Protein AF-J2TRX4-F1 (afdb_monomer)

Foldseek 3Di:
DDLLVLQVVCCVVVVAPFFHFLVVQVDPVQWDFDQDPNDTDIWGDGRNDTHDSVCSVLVLQQQEQEPPPRHHHVVVVVPDHRQWYPPDVRIIGGDDPDD

Mean predicted aligned error: 3.19 Å

Sequence (99 aa):
MTLYESILLEVRNGVLSNPFEVQELTSERRQVMCLVNKELVEKYRIGFDFFMKSAIGTTIANKASDGKTGAGGNSVSNGAKAQYLRVAPGVYKVLEPAQ

pLDDT: mean 94.44, std 6.65, range [45.5, 98.25]

Nearest PDB structures (foldseek):
  7r8f-assembly1_A  TM=5.294E-01  e=7.160E+00  Pseudooceanicola lipolyticus
  3hlb-assembly2_B  TM=3.560E-01  e=5.123E+00  Aspergillus terreus
  8e1u-assembly2_H  TM=3.232E-01  e=7.655E+00  Propionibacterium freudenreichii subsp. shermanii

Solvent-accessible surface area (backbone atoms only — not comparable to full-atom values): 5629 Å² total; per-residue (Å²): 125,54,73,65,58,18,50,52,50,27,39,74,70,66,77,36,62,83,61,30,48,56,62,71,58,68,30,76,94,29,54,44,78,42,81,52,98,90,39,81,41,74,27,20,53,44,68,94,41,75,40,44,69,74,51,52,60,52,53,51,49,22,27,12,26,31,68,87,78,64,50,47,18,69,46,23,69,71,71,42,77,59,47,26,33,33,78,49,95,66,26,36,31,78,51,77,76,86,130

Radius of gyration: 13.75 Å; Cα contacts (8 Å, |Δi|>4): 167; chains: 1; bounding box: 35×26×40 Å

Structure (mmCIF, N/CA/C/O backbone):
data_AF-J2TRX4-F1
#
_entry.id   AF-J2TRX4-F1
#
loop_
_atom_site.group_PDB
_atom_site.id
_atom_site.type_symbol
_atom_site.label_atom_id
_atom_site.label_alt_id
_atom_site.label_comp_id
_atom_site.label_asym_id
_atom_site.label_entity_id
_atom_site.label_seq_id
_atom_site.pdbx_PDB_ins_code
_atom_site.Cartn_x
_atom_site.Cartn_y
_atom_site.Cartn_z
_atom_site.occupancy
_atom_site.B_iso_or_equiv
_atom_site.auth_seq_id
_atom_site.auth_comp_id
_atom_site.auth_asym_id
_atom_site.auth_atom_id
_atom_site.pdbx_PDB_model_num
ATOM 1 N N . MET A 1 1 ? 1.067 -6.520 11.728 1.00 83.00 1 MET A N 1
ATOM 2 C CA . MET A 1 1 ? 1.815 -6.588 10.454 1.00 83.00 1 MET A CA 1
ATOM 3 C C . MET A 1 1 ? 2.113 -5.172 9.984 1.00 83.00 1 MET A C 1
ATOM 5 O O . MET A 1 1 ? 1.429 -4.225 10.363 1.00 83.00 1 MET A O 1
ATOM 9 N N . THR A 1 2 ? 3.174 -4.989 9.208 1.00 94.38 2 THR A N 1
ATOM 10 C CA . THR A 1 2 ? 3.440 -3.713 8.535 1.00 94.38 2 THR A CA 1
ATOM 11 C C . THR A 1 2 ? 2.405 -3.473 7.435 1.00 94.38 2 THR A C 1
ATOM 13 O O . THR A 1 2 ? 1.824 -4.417 6.902 1.00 94.38 2 THR A O 1
ATOM 16 N N . LEU A 1 3 ? 2.214 -2.211 7.032 1.00 96.62 3 LEU A N 1
ATOM 17 C CA . LEU A 1 3 ? 1.336 -1.877 5.903 1.00 96.62 3 LEU A CA 1
ATOM 18 C C . LEU A 1 3 ? 1.703 -2.668 4.633 1.00 96.62 3 LEU A C 1
ATOM 20 O O . LEU A 1 3 ? 0.818 -3.122 3.914 1.00 96.62 3 LEU A O 1
ATOM 24 N N . TYR A 1 4 ? 3.002 -2.870 4.391 1.00 96.69 4 TYR A N 1
ATOM 25 C CA . TYR A 1 4 ? 3.505 -3.666 3.271 1.00 96.69 4 TYR A CA 1
ATOM 26 C C . TYR A 1 4 ? 3.047 -5.119 3.326 1.00 96.69 4 TYR A C 1
ATOM 28 O O . TYR A 1 4 ? 2.510 -5.620 2.345 1.00 96.69 4 TYR A O 1
ATOM 36 N N . GLU A 1 5 ? 3.217 -5.782 4.467 1.00 96.31 5 GLU A N 1
ATOM 37 C CA . GLU A 1 5 ? 2.800 -7.176 4.634 1.00 96.31 5 GLU A CA 1
ATOM 38 C C . GLU A 1 5 ? 1.282 -7.328 4.480 1.00 96.31 5 GLU A C 1
ATOM 40 O O . GLU A 1 5 ? 0.824 -8.279 3.851 1.00 96.31 5 GLU A O 1
ATOM 45 N N . SER A 1 6 ? 0.502 -6.372 4.996 1.00 97.06 6 SER A N 1
ATOM 46 C CA . SER A 1 6 ? -0.955 -6.368 4.845 1.00 97.06 6 SER A CA 1
ATOM 47 C C . SER A 1 6 ? -1.399 -6.194 3.390 1.00 97.06 6 SER A C 1
ATOM 49 O O . SER A 1 6 ? -2.277 -6.921 2.931 1.00 97.06 6 SER A O 1
ATOM 51 N N . ILE A 1 7 ? -0.784 -5.270 2.643 1.00 97.00 7 ILE A N 1
ATOM 52 C CA . ILE A 1 7 ? -1.076 -5.066 1.214 1.00 97.00 7 ILE A CA 1
ATOM 53 C C . ILE A 1 7 ? -0.637 -6.283 0.394 1.00 97.00 7 ILE A C 1
ATOM 55 O O . ILE A 1 7 ? -1.392 -6.756 -0.452 1.00 97.00 7 ILE A O 1
ATOM 59 N N . LEU A 1 8 ? 0.558 -6.820 0.656 1.00 96.31 8 LEU A N 1
ATOM 60 C CA . LEU A 1 8 ? 1.071 -8.008 -0.027 1.00 96.31 8 LEU A CA 1
ATOM 61 C C . LEU A 1 8 ? 0.137 -9.208 0.165 1.00 96.31 8 LEU A C 1
ATOM 63 O O . LEU A 1 8 ? -0.148 -9.923 -0.794 1.00 96.31 8 LEU A O 1
ATOM 67 N N . LEU A 1 9 ? -0.369 -9.408 1.385 1.00 95.81 9 LEU A N 1
ATOM 68 C CA . LEU A 1 9 ? -1.343 -10.453 1.687 1.00 95.81 9 LEU A CA 1
ATOM 69 C C . LEU A 1 9 ? -2.639 -10.273 0.883 1.00 95.81 9 LEU A C 1
ATOM 71 O O . LEU A 1 9 ? -3.127 -11.231 0.289 1.00 95.81 9 LEU A O 1
ATOM 75 N N . GLU A 1 10 ? -3.200 -9.064 0.851 1.00 96.50 10 GLU A N 1
ATOM 76 C CA . GLU A 1 10 ? -4.438 -8.806 0.108 1.00 96.50 10 GLU A CA 1
ATOM 77 C C . GLU A 1 10 ? -4.273 -8.987 -1.402 1.00 96.50 10 GLU A C 1
ATOM 79 O O . GLU A 1 10 ? -5.168 -9.542 -2.039 1.00 96.50 10 GLU A O 1
ATOM 84 N N . VAL A 1 11 ? -3.132 -8.573 -1.960 1.00 96.12 11 VAL A N 1
ATOM 85 C CA . VAL A 1 11 ? -2.805 -8.796 -3.374 1.00 96.12 11 VAL A CA 1
ATOM 86 C C . VAL A 1 11 ? -2.718 -10.291 -3.680 1.00 96.12 11 VAL A C 1
ATOM 88 O O . VAL A 1 11 ? -3.321 -10.757 -4.643 1.00 96.12 11 VAL A O 1
ATOM 91 N N . ARG A 1 12 ? -2.021 -11.069 -2.843 1.00 95.00 12 ARG A N 1
ATOM 92 C CA . ARG A 1 12 ? -1.883 -12.527 -3.026 1.00 95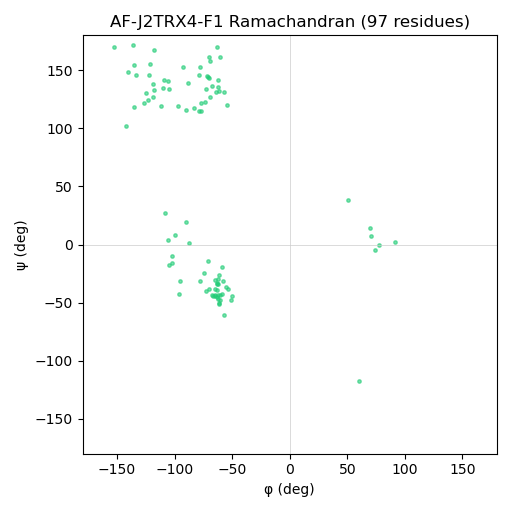.00 12 ARG A CA 1
ATOM 93 C C . ARG A 1 12 ? -3.210 -13.270 -2.937 1.00 95.00 12 ARG A C 1
ATOM 95 O O . ARG A 1 12 ? -3.403 -14.255 -3.640 1.00 95.00 12 ARG A O 1
ATOM 102 N N . ASN A 1 13 ? -4.122 -12.779 -2.106 1.00 95.19 13 ASN A N 1
ATOM 103 C CA . ASN A 1 13 ? -5.449 -13.362 -1.933 1.00 95.19 13 ASN A CA 1
ATOM 104 C C . ASN A 1 13 ? -6.483 -12.828 -2.940 1.00 95.19 13 ASN A C 1
ATOM 106 O O . ASN A 1 13 ? -7.653 -13.190 -2.846 1.00 95.19 13 ASN A O 1
ATOM 110 N N . GLY A 1 14 ? -6.092 -11.944 -3.866 1.00 94.50 14 GLY A N 1
ATOM 111 C CA . GLY A 1 14 ? -6.995 -11.349 -4.857 1.00 94.50 14 GLY A CA 1
ATOM 112 C C . GLY A 1 14 ? -8.021 -10.363 -4.282 1.00 94.50 14 GLY A C 1
ATOM 113 O O . GLY A 1 14 ? -8.976 -10.008 -4.966 1.00 94.50 14 GLY A O 1
ATOM 114 N N . VAL A 1 15 ? -7.843 -9.914 -3.035 1.00 95.38 15 VAL A N 1
ATOM 115 C CA . VAL A 1 15 ? -8.710 -8.918 -2.375 1.00 95.38 15 VAL A CA 1
ATOM 116 C C . VAL A 1 15 ? -8.391 -7.501 -2.858 1.00 95.38 15 VAL A C 1
ATOM 118 O O . VAL A 1 15 ? -9.276 -6.644 -2.910 1.00 95.38 15 VAL A O 1
ATOM 121 N N . LEU A 1 16 ? -7.127 -7.254 -3.203 1.00 96.00 16 LEU A N 1
ATOM 122 C CA . LEU A 1 16 ? -6.646 -5.998 -3.763 1.00 96.00 16 LEU A CA 1
ATOM 123 C C . LEU A 1 16 ? -6.065 -6.245 -5.158 1.00 96.00 16 LEU A C 1
ATOM 125 O O . LEU A 1 16 ? -5.346 -7.222 -5.372 1.00 96.00 16 LEU A O 1
ATOM 129 N N . SER A 1 17 ? -6.359 -5.343 -6.092 1.00 94.44 17 SER A N 1
ATOM 130 C CA . SER A 1 17 ? -5.822 -5.380 -7.454 1.00 94.44 17 SER A CA 1
ATOM 131 C C . SER A 1 17 ? -4.289 -5.279 -7.471 1.00 94.44 17 SER A C 1
ATOM 133 O O . SER A 1 17 ? -3.658 -4.833 -6.512 1.00 94.44 17 SER A O 1
ATOM 135 N N . ASN A 1 18 ? -3.653 -5.677 -8.573 1.00 92.69 18 ASN A N 1
ATOM 136 C CA . ASN A 1 18 ? -2.216 -5.477 -8.761 1.00 92.69 18 ASN A CA 1
ATOM 137 C C . ASN A 1 18 ? -1.909 -5.117 -10.226 1.00 92.69 18 ASN A C 1
ATOM 139 O O . ASN A 1 18 ? -1.888 -6.014 -11.072 1.00 92.69 18 ASN A O 1
ATOM 143 N N . PRO A 1 19 ? -1.655 -3.837 -10.555 1.00 96.81 19 PRO A N 1
ATOM 144 C CA . PRO A 1 19 ? -1.511 -2.699 -9.641 1.00 96.81 19 PRO A CA 1
ATOM 145 C C . PRO A 1 19 ? -2.833 -2.278 -8.969 1.00 96.81 19 PRO A C 1
ATOM 147 O O . PRO A 1 19 ? -3.908 -2.620 -9.454 1.00 96.81 19 PRO A O 1
ATOM 150 N N . PHE A 1 20 ? -2.738 -1.532 -7.867 1.00 97.19 20 PHE A N 1
ATOM 151 C CA . PHE A 1 20 ? -3.872 -0.972 -7.122 1.00 97.19 20 PHE A CA 1
ATOM 152 C C . PHE A 1 20 ? -3.792 0.549 -7.024 1.00 97.19 20 PHE A C 1
ATOM 154 O O . PHE A 1 20 ? -2.702 1.135 -7.039 1.00 97.19 20 PHE A O 1
ATOM 161 N N . GLU A 1 21 ? -4.944 1.188 -6.841 1.00 97.19 21 GLU A N 1
ATOM 162 C CA . GLU A 1 21 ? -5.011 2.602 -6.483 1.00 97.19 21 GLU A CA 1
ATOM 163 C C . GLU A 1 21 ? -4.968 2.789 -4.963 1.00 97.19 21 GLU A C 1
ATOM 165 O O . GLU A 1 21 ? -5.644 2.091 -4.207 1.00 97.19 21 GLU A O 1
ATOM 170 N N . VAL A 1 22 ? -4.225 3.789 -4.476 1.00 96.19 22 VAL A N 1
ATOM 171 C CA . VAL A 1 22 ? -4.194 4.118 -3.034 1.00 96.19 22 VAL A CA 1
ATOM 172 C C . VAL A 1 22 ? -5.595 4.446 -2.508 1.00 96.19 22 VAL A C 1
ATOM 174 O O . VAL A 1 22 ? -5.901 4.144 -1.356 1.00 96.19 22 VAL A O 1
ATOM 177 N N . GLN A 1 23 ? -6.464 5.009 -3.352 1.00 95.81 23 GLN A N 1
ATOM 178 C CA . GLN A 1 23 ? -7.846 5.316 -2.981 1.00 95.81 23 GLN A CA 1
ATOM 179 C C . GLN A 1 23 ? -8.654 4.061 -2.626 1.00 95.81 23 GLN A C 1
ATOM 181 O O . GLN A 1 23 ? -9.512 4.126 -1.747 1.00 95.81 23 GLN A O 1
ATOM 186 N N . GLU A 1 24 ? -8.344 2.900 -3.217 1.00 95.69 24 GLU A N 1
ATOM 187 C CA . GLU A 1 24 ? -9.005 1.639 -2.868 1.00 95.69 24 GLU A CA 1
ATOM 188 C C . GLU A 1 24 ? -8.754 1.248 -1.409 1.00 95.69 24 GLU A C 1
ATOM 190 O O . GLU A 1 24 ? -9.647 0.681 -0.770 1.00 95.69 24 GLU A O 1
ATOM 195 N N . LEU A 1 25 ? -7.566 1.565 -0.878 1.00 97.12 25 LEU A N 1
ATOM 196 C CA . LEU A 1 25 ? -7.161 1.303 0.507 1.00 97.12 25 LEU A CA 1
ATOM 197 C C . LEU A 1 25 ? -7.825 2.262 1.496 1.00 97.12 25 LEU A C 1
ATOM 199 O O . LEU A 1 25 ? -7.996 1.917 2.663 1.00 97.12 25 LEU A O 1
ATOM 203 N N . THR A 1 26 ? -8.228 3.441 1.023 1.00 95.88 26 THR A N 1
ATOM 204 C CA . THR A 1 26 ? -8.920 4.469 1.809 1.00 95.88 26 THR A CA 1
ATOM 205 C C . THR A 1 26 ? -10.394 4.610 1.428 1.00 95.88 26 THR A C 1
ATOM 207 O O . THR A 1 26 ? -10.963 5.695 1.541 1.00 95.88 26 THR A O 1
ATOM 210 N N . SER A 1 27 ? -11.001 3.538 0.919 1.00 95.50 27 SER A N 1
ATOM 211 C CA . SER A 1 27 ? -12.417 3.521 0.552 1.00 95.50 27 SER A CA 1
ATOM 212 C C . SER A 1 27 ? -13.308 3.367 1.785 1.00 95.50 27 SER A C 1
ATOM 214 O O . SER A 1 27 ? -12.905 2.754 2.775 1.00 95.50 27 SER A O 1
ATOM 216 N N . GLU A 1 28 ? -14.542 3.868 1.710 1.00 94.81 28 GLU A N 1
ATOM 217 C CA . GLU A 1 28 ? -15.525 3.799 2.805 1.00 94.81 28 GLU A CA 1
ATOM 218 C C . GLU A 1 28 ? -15.767 2.358 3.280 1.00 94.81 28 GLU A C 1
ATOM 220 O O . GLU A 1 28 ? -15.829 2.093 4.475 1.00 94.81 28 GLU A O 1
ATOM 225 N N . ARG A 1 29 ? -15.763 1.382 2.359 1.00 94.94 29 ARG A N 1
ATOM 226 C CA . ARG A 1 29 ? -15.880 -0.055 2.683 1.00 94.94 29 ARG A CA 1
ATOM 227 C C . ARG A 1 29 ? -14.779 -0.592 3.613 1.00 94.94 29 ARG A C 1
ATOM 229 O O . ARG A 1 29 ? -14.938 -1.668 4.180 1.00 94.94 29 ARG A O 1
ATOM 236 N N . ARG A 1 30 ? -13.641 0.102 3.722 1.00 96.62 30 ARG A N 1
ATOM 237 C CA . ARG A 1 30 ? -12.511 -0.260 4.595 1.00 96.62 30 ARG A CA 1
ATOM 238 C C . ARG A 1 30 ? -12.459 0.588 5.861 1.00 96.62 30 ARG A C 1
ATOM 240 O O . ARG A 1 30 ? -11.654 0.280 6.738 1.00 96.62 30 ARG A O 1
ATOM 247 N N . GLN A 1 31 ? -13.257 1.648 5.948 1.00 97.06 31 GLN A N 1
ATOM 248 C CA . GLN A 1 31 ? -13.254 2.578 7.066 1.00 97.06 31 GLN A CA 1
ATOM 249 C C . GLN A 1 31 ? -13.766 1.887 8.334 1.00 97.06 31 GLN A C 1
ATOM 251 O O . GLN A 1 31 ? -14.750 1.150 8.316 1.00 97.06 31 GLN A O 1
ATOM 256 N N . VAL A 1 32 ? -13.085 2.130 9.448 1.00 96.19 32 VAL A N 1
ATOM 257 C CA . VAL A 1 32 ? -13.458 1.647 10.775 1.00 96.19 32 VAL A CA 1
ATOM 258 C C . VAL A 1 32 ? -13.201 2.734 11.813 1.00 96.19 32 VAL A C 1
ATOM 260 O O . VAL A 1 32 ? -12.253 3.512 11.697 1.00 96.19 32 VAL A O 1
ATOM 263 N N . MET A 1 33 ? -14.016 2.758 12.864 1.00 96.06 33 MET A N 1
ATOM 264 C CA . MET A 1 33 ? -13.772 3.595 14.037 1.00 96.06 33 MET A CA 1
ATOM 265 C C . MET A 1 33 ? -13.082 2.756 15.111 1.00 96.06 33 MET A C 1
ATOM 267 O O . MET A 1 33 ? -13.629 1.756 15.572 1.00 96.06 33 MET A O 1
ATOM 271 N N . CYS A 1 34 ? -11.875 3.147 15.511 1.00 90.38 34 CYS A N 1
ATOM 272 C CA . CYS A 1 34 ? -11.112 2.470 16.555 1.00 90.38 34 CYS A CA 1
ATOM 273 C C . CYS A 1 34 ? -11.043 3.342 17.808 1.00 90.38 34 CYS A C 1
ATOM 275 O O . CYS A 1 34 ? -10.717 4.523 17.713 1.00 90.38 34 CYS A O 1
ATOM 277 N N . LEU A 1 35 ? -11.268 2.756 18.985 1.00 92.56 35 LEU A N 1
ATOM 278 C CA . LEU A 1 35 ? -11.034 3.450 20.248 1.00 92.56 35 LEU A CA 1
ATOM 279 C C . LEU A 1 35 ? -9.529 3.448 20.561 1.00 92.56 35 LEU A C 1
ATOM 281 O O . LEU A 1 35 ? -8.935 2.393 20.778 1.00 92.56 35 LEU A O 1
ATOM 285 N N . VAL A 1 36 ? -8.909 4.625 20.583 1.00 89.19 36 VAL A N 1
ATOM 286 C CA . VAL A 1 36 ? -7.492 4.832 20.905 1.00 89.19 36 VAL A CA 1
ATOM 287 C C . VAL A 1 36 ? -7.420 5.877 22.008 1.00 89.19 36 VAL A C 1
ATOM 289 O O . VAL A 1 36 ? -7.916 6.981 21.837 1.00 89.19 36 VAL A O 1
ATOM 292 N N . ASN A 1 37 ? -6.827 5.540 23.156 1.00 89.75 37 ASN A N 1
ATOM 293 C CA . ASN A 1 37 ? -6.690 6.464 24.292 1.00 89.75 37 ASN A CA 1
ATOM 294 C C . ASN A 1 37 ? -8.006 7.152 24.712 1.00 89.75 37 ASN A C 1
ATOM 296 O O . ASN A 1 37 ? -7.998 8.312 25.106 1.00 89.75 37 ASN A O 1
ATOM 300 N N . LYS A 1 38 ? -9.127 6.413 24.670 1.00 92.19 38 LYS A N 1
ATOM 301 C CA . LYS A 1 38 ? -10.498 6.890 24.956 1.00 92.19 38 LYS A CA 1
ATOM 302 C C . LYS A 1 38 ? -11.104 7.830 23.902 1.00 92.19 38 LYS A C 1
ATOM 304 O O . LYS A 1 38 ? -12.213 8.308 24.107 1.00 92.19 38 LYS A O 1
ATOM 309 N N . GLU A 1 39 ? -10.444 8.023 22.766 1.00 93.44 39 GLU A N 1
ATOM 310 C CA . GLU A 1 39 ? -10.968 8.771 21.622 1.00 93.44 39 GLU A CA 1
ATOM 311 C C . GLU A 1 39 ? -11.300 7.828 20.462 1.00 93.44 39 GLU A C 1
ATOM 313 O O . GLU A 1 39 ? -10.594 6.849 20.210 1.00 93.44 39 GLU A O 1
ATOM 318 N N . LEU A 1 40 ? -12.394 8.104 19.752 1.00 94.25 40 LEU A N 1
ATOM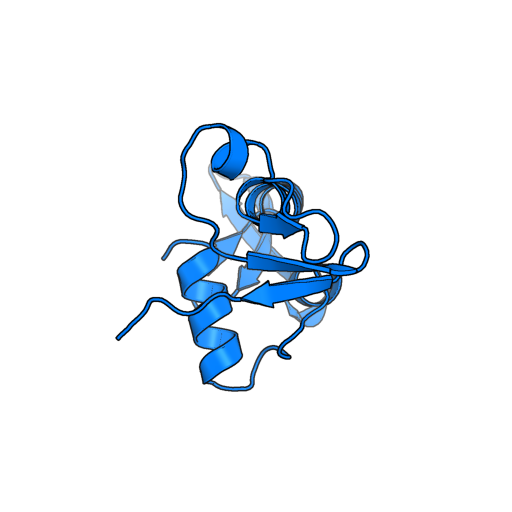 319 C CA . LEU A 1 40 ? -12.743 7.382 18.532 1.00 94.25 40 LEU A CA 1
ATOM 320 C C . LEU A 1 40 ? -11.980 7.985 17.354 1.00 94.25 40 LEU A C 1
ATOM 322 O O . LEU A 1 40 ? -12.180 9.145 17.004 1.00 94.25 40 LEU A O 1
ATOM 326 N N . VAL A 1 41 ? -11.129 7.177 16.729 1.00 94.38 41 VAL A N 1
ATOM 327 C CA . VAL A 1 41 ? -10.273 7.589 15.614 1.00 94.38 41 VAL A CA 1
ATOM 328 C C . VAL A 1 41 ? -10.633 6.794 14.366 1.00 94.38 41 VAL A C 1
ATOM 330 O O . VAL A 1 41 ? -10.727 5.566 14.407 1.00 94.38 41 VAL A O 1
ATOM 333 N N . GLU A 1 42 ? -10.783 7.496 13.244 1.00 96.19 42 GLU A N 1
ATOM 334 C CA . GLU A 1 42 ? -10.967 6.879 11.932 1.00 96.19 42 GLU A CA 1
ATOM 335 C C . GLU A 1 42 ? -9.682 6.175 11.472 1.00 96.19 42 GLU A C 1
ATOM 337 O O . GLU A 1 42 ? -8.597 6.765 11.408 1.00 96.19 42 GLU A O 1
ATOM 342 N N . LYS A 1 43 ? -9.815 4.902 11.108 1.00 97.19 43 LYS A N 1
ATOM 343 C CA . LYS A 1 43 ? -8.765 4.095 10.485 1.00 97.19 43 LYS A CA 1
ATOM 344 C C . LYS A 1 43 ? -9.335 3.292 9.321 1.00 97.19 43 LYS A C 1
ATOM 346 O O . LYS A 1 43 ? -10.541 3.238 9.117 1.00 97.19 43 LYS A O 1
ATOM 351 N N . TYR A 1 44 ? -8.454 2.651 8.567 1.00 97.62 44 TYR A N 1
ATOM 352 C CA . TYR A 1 44 ? -8.807 1.826 7.422 1.00 97.62 44 TYR A CA 1
ATOM 353 C C . TYR A 1 44 ? -8.218 0.434 7.591 1.00 97.62 44 TYR A C 1
ATOM 355 O O . TYR A 1 44 ? -7.034 0.282 7.909 1.00 97.62 44 TYR A O 1
ATOM 363 N N . ARG A 1 45 ? -9.060 -0.580 7.396 1.00 96.81 45 ARG A N 1
ATOM 364 C CA . ARG A 1 45 ? -8.680 -1.985 7.477 1.00 96.81 45 ARG A CA 1
ATOM 365 C C . ARG A 1 45 ? -7.933 -2.409 6.216 1.00 96.81 45 ARG A C 1
ATOM 367 O O . ARG A 1 45 ? -8.469 -2.342 5.105 1.00 96.81 45 ARG A O 1
ATOM 374 N N . ILE A 1 46 ? -6.712 -2.893 6.415 1.00 97.12 46 ILE A N 1
ATOM 375 C CA . ILE A 1 46 ? -5.870 -3.469 5.367 1.00 97.12 46 ILE A CA 1
ATOM 376 C C . ILE A 1 46 ? -5.253 -4.754 5.926 1.00 97.12 46 ILE A C 1
ATOM 378 O O . ILE A 1 46 ? -4.544 -4.739 6.935 1.00 97.12 46 ILE A O 1
ATOM 382 N N . GLY A 1 47 ? -5.563 -5.882 5.296 1.00 94.56 47 GLY A N 1
ATOM 383 C CA . GLY A 1 47 ? -5.298 -7.219 5.805 1.00 94.56 47 GLY A CA 1
ATOM 384 C C . GLY A 1 47 ? -6.016 -7.449 7.137 1.00 94.56 47 GLY A C 1
ATOM 385 O O . GLY A 1 47 ? -7.250 -7.411 7.231 1.00 94.56 47 GLY A O 1
ATOM 386 N N . PHE A 1 48 ? -5.226 -7.683 8.180 1.00 92.38 48 PHE A N 1
ATOM 387 C CA . PHE A 1 48 ? -5.707 -7.872 9.551 1.00 92.38 48 PHE A CA 1
ATOM 388 C C . PHE A 1 48 ? -5.445 -6.661 10.462 1.00 92.38 48 PHE A C 1
ATOM 390 O O . PHE A 1 48 ? -5.776 -6.720 11.641 1.00 92.38 48 PHE A O 1
ATOM 397 N N . ASP A 1 49 ? -4.897 -5.565 9.925 1.00 95.50 49 ASP A N 1
ATOM 398 C CA . ASP A 1 49 ? -4.498 -4.376 10.686 1.00 95.50 49 ASP A CA 1
ATOM 399 C C . ASP A 1 49 ? -5.275 -3.114 10.274 1.00 95.50 49 ASP A C 1
ATOM 401 O O . ASP A 1 49 ? -5.955 -3.071 9.244 1.00 95.50 49 ASP A O 1
ATOM 405 N N . PHE A 1 50 ? -5.151 -2.065 11.095 1.00 95.69 50 PHE A N 1
ATOM 406 C CA . PHE A 1 50 ? -5.849 -0.788 10.932 1.00 95.69 50 PHE A CA 1
ATOM 407 C C . PHE A 1 50 ? -4.870 0.380 10.850 1.00 95.69 50 PHE A C 1
ATOM 409 O O . PHE A 1 50 ? -4.090 0.625 11.776 1.00 95.69 50 PHE A O 1
ATOM 416 N N . PHE A 1 51 ? -4.965 1.161 9.778 1.00 96.44 51 PHE A N 1
ATOM 417 C CA . PHE A 1 51 ? -4.021 2.235 9.478 1.00 96.44 51 PHE A CA 1
ATOM 418 C C . PHE A 1 51 ? -4.728 3.585 9.358 1.00 96.44 51 PHE A C 1
ATOM 420 O O . PHE A 1 51 ? -5.858 3.670 8.884 1.00 96.44 51 PHE A O 1
ATOM 427 N N . MET A 1 52 ? -4.063 4.661 9.781 1.00 95.94 52 MET A N 1
ATOM 428 C CA . MET A 1 52 ? -4.572 6.019 9.566 1.00 95.94 52 MET A CA 1
ATOM 429 C C . MET A 1 52 ? -4.493 6.385 8.081 1.00 95.94 52 MET A C 1
ATOM 431 O O . MET A 1 52 ? -3.500 6.067 7.422 1.00 95.94 52 MET A O 1
ATOM 435 N N . LYS A 1 53 ? -5.484 7.130 7.576 1.00 94.38 53 LYS A N 1
ATOM 436 C CA . LYS A 1 53 ? -5.527 7.596 6.177 1.00 94.38 53 LYS A CA 1
ATOM 437 C C . LYS A 1 53 ? -4.231 8.280 5.739 1.00 94.38 53 LYS A C 1
ATOM 439 O O . LYS A 1 53 ? -3.670 7.955 4.696 1.00 94.38 53 LYS A O 1
ATOM 444 N N . SER A 1 54 ? -3.744 9.202 6.571 1.00 90.06 54 SER A N 1
ATOM 445 C CA . SER A 1 54 ? -2.525 9.983 6.332 1.00 90.06 54 SER A CA 1
ATOM 446 C C . SER A 1 54 ? -1.267 9.114 6.270 1.00 90.06 54 SER A C 1
ATOM 448 O O . SER A 1 54 ? -0.359 9.392 5.483 1.00 90.06 54 SER A O 1
ATOM 450 N N . ALA A 1 55 ? -1.223 8.039 7.062 1.00 93.94 55 ALA A N 1
ATOM 451 C CA . ALA A 1 55 ? -0.102 7.113 7.091 1.00 93.94 55 ALA A CA 1
ATOM 452 C C . ALA A 1 55 ? -0.053 6.242 5.829 1.00 93.94 55 ALA A C 1
ATOM 454 O O . ALA A 1 55 ? 1.027 6.045 5.287 1.00 93.94 55 ALA A O 1
ATOM 455 N N . ILE A 1 56 ? -1.199 5.775 5.317 1.00 96.75 56 ILE A N 1
ATOM 456 C CA . ILE A 1 56 ? -1.252 4.842 4.177 1.00 96.75 56 ILE A CA 1
ATOM 457 C C . ILE A 1 56 ? -0.538 5.416 2.949 1.00 96.75 56 ILE A C 1
ATOM 459 O O . ILE A 1 56 ? 0.454 4.851 2.486 1.00 96.75 56 ILE A O 1
ATOM 463 N N . GLY A 1 57 ? -1.003 6.564 2.445 1.00 95.12 57 GLY A N 1
ATOM 464 C CA . GLY A 1 57 ? -0.434 7.171 1.239 1.00 95.12 57 GLY A CA 1
ATOM 465 C C . GLY A 1 57 ? 1.035 7.558 1.418 1.00 95.12 57 GLY A C 1
ATOM 466 O O . GLY A 1 57 ? 1.868 7.256 0.563 1.00 95.12 57 GLY A O 1
ATOM 467 N N . THR A 1 58 ? 1.369 8.157 2.564 1.00 96.00 58 THR A N 1
ATOM 468 C CA . THR A 1 58 ? 2.734 8.598 2.883 1.00 96.00 58 THR A CA 1
ATOM 469 C C . THR A 1 58 ? 3.705 7.422 2.969 1.00 96.00 58 THR A C 1
ATOM 471 O O . THR A 1 58 ? 4.793 7.474 2.397 1.00 96.00 58 THR A O 1
ATOM 474 N N . THR A 1 59 ? 3.329 6.336 3.649 1.00 97.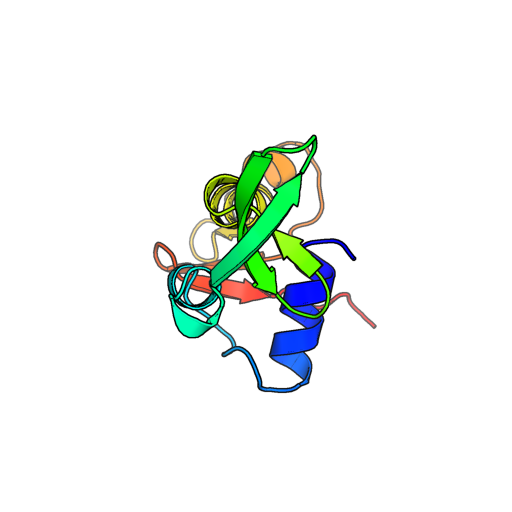06 59 THR A N 1
ATOM 475 C CA . THR A 1 59 ? 4.174 5.144 3.785 1.00 97.06 59 THR A CA 1
ATOM 476 C C . THR A 1 59 ? 4.396 4.461 2.439 1.00 97.06 59 THR A C 1
ATOM 478 O O . THR A 1 59 ? 5.538 4.113 2.135 1.00 97.06 59 THR A O 1
ATOM 481 N N . ILE A 1 60 ? 3.351 4.313 1.615 1.00 97.62 60 ILE A N 1
ATOM 482 C CA . ILE A 1 60 ? 3.474 3.727 0.271 1.00 97.62 60 ILE A CA 1
ATOM 483 C C . ILE A 1 60 ? 4.406 4.580 -0.592 1.00 97.62 60 ILE A C 1
ATOM 485 O O . ILE A 1 60 ? 5.373 4.059 -1.143 1.00 97.62 60 ILE A O 1
ATOM 489 N N . ALA A 1 61 ? 4.175 5.895 -0.656 1.00 96.94 61 ALA A N 1
ATOM 490 C CA . ALA A 1 61 ? 4.991 6.803 -1.456 1.00 96.94 61 ALA A CA 1
ATOM 491 C C . ALA A 1 61 ? 6.461 6.814 -1.007 1.00 96.94 61 ALA A C 1
ATOM 493 O O . ALA A 1 61 ? 7.354 6.725 -1.844 1.00 96.94 61 ALA A O 1
ATOM 494 N N . ASN A 1 62 ? 6.725 6.849 0.302 1.00 97.50 62 ASN A N 1
ATOM 495 C CA . ASN A 1 62 ? 8.087 6.858 0.841 1.00 97.50 62 ASN A CA 1
ATOM 496 C C . ASN A 1 62 ? 8.867 5.574 0.541 1.00 97.50 62 ASN A C 1
ATOM 498 O O . ASN A 1 62 ? 10.092 5.625 0.429 1.00 97.50 62 ASN A O 1
ATOM 502 N N . LYS A 1 63 ? 8.174 4.436 0.432 1.00 97.62 63 LYS A N 1
ATOM 503 C CA . LYS A 1 63 ? 8.754 3.109 0.182 1.00 97.62 63 LYS A CA 1
ATOM 504 C C . LYS A 1 63 ? 8.653 2.674 -1.286 1.00 97.62 63 LYS A C 1
ATOM 506 O O . LYS A 1 63 ? 8.959 1.520 -1.59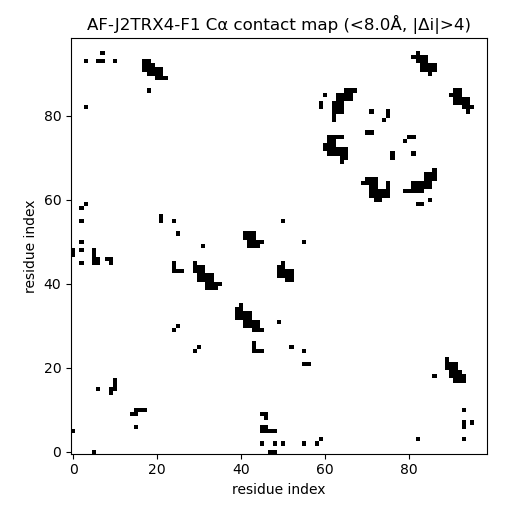3 1.00 97.62 63 LYS A O 1
ATOM 511 N N . ALA A 1 64 ? 8.225 3.559 -2.183 1.00 97.62 64 ALA A N 1
ATOM 512 C CA . ALA A 1 64 ? 8.112 3.274 -3.606 1.00 97.62 64 ALA A CA 1
ATOM 513 C C . ALA A 1 64 ? 9.370 3.676 -4.387 1.00 97.62 64 ALA A C 1
ATOM 515 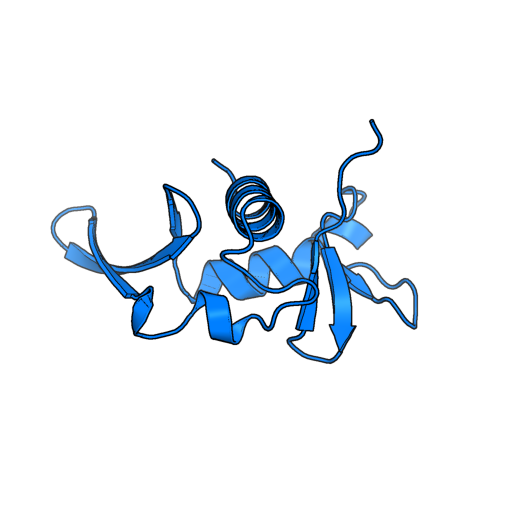O O . ALA A 1 64 ? 10.070 4.613 -4.013 1.00 97.62 64 ALA A O 1
ATOM 516 N N . SER A 1 65 ? 9.613 3.000 -5.507 1.00 97.69 65 SER A N 1
ATOM 517 C CA . SER A 1 65 ? 10.426 3.518 -6.612 1.00 97.69 65 SER A CA 1
ATOM 518 C C . SER A 1 65 ? 9.499 3.908 -7.764 1.00 97.69 65 SER A C 1
ATOM 520 O O . SER A 1 65 ? 8.491 3.242 -8.011 1.00 97.69 65 SER A O 1
ATOM 522 N N . ASP A 1 66 ? 9.792 5.013 -8.438 1.00 97.38 66 ASP A N 1
ATOM 523 C CA . ASP A 1 66 ? 9.059 5.459 -9.614 1.00 97.38 66 ASP A CA 1
ATOM 524 C C . ASP A 1 66 ? 9.402 4.592 -10.828 1.00 97.38 66 ASP A C 1
ATOM 526 O O . ASP A 1 66 ? 10.560 4.490 -11.223 1.00 97.38 66 ASP A O 1
ATOM 530 N N . GLY A 1 67 ? 8.395 3.967 -11.439 1.00 94.31 67 GLY A N 1
ATOM 531 C CA . GLY A 1 67 ? 8.618 2.996 -12.508 1.00 94.31 67 GLY A CA 1
ATOM 532 C C . GLY A 1 67 ? 9.110 3.588 -13.827 1.00 94.31 67 GLY A C 1
ATOM 533 O O . GLY A 1 67 ? 9.567 2.830 -14.676 1.00 94.31 67 GLY A O 1
ATOM 534 N N . LYS A 1 68 ? 9.032 4.913 -14.019 1.00 93.94 68 LYS A N 1
ATOM 535 C CA . LYS A 1 68 ? 9.532 5.578 -15.233 1.00 93.94 68 LYS A CA 1
ATOM 536 C C . LYS A 1 68 ? 10.937 6.134 -15.049 1.00 93.94 68 LYS A C 1
ATOM 538 O O . LYS A 1 68 ? 11.758 6.036 -15.951 1.00 93.94 68 LYS A O 1
ATOM 543 N N . THR A 1 69 ? 11.190 6.752 -13.903 1.00 94.69 69 THR A N 1
ATOM 544 C CA . THR A 1 69 ? 12.432 7.493 -13.633 1.00 94.69 69 THR A CA 1
ATOM 545 C C . THR A 1 69 ? 13.415 6.723 -12.757 1.00 94.69 69 THR A C 1
ATOM 547 O O . THR A 1 69 ? 14.576 7.104 -12.665 1.00 94.69 69 THR A O 1
ATOM 550 N N . GLY A 1 70 ? 12.961 5.666 -12.078 1.00 92.25 70 GLY A N 1
ATOM 551 C CA . GLY A 1 70 ? 13.723 4.948 -11.056 1.00 92.25 70 GLY A CA 1
ATOM 552 C C . GLY A 1 70 ? 13.849 5.703 -9.729 1.00 92.25 70 GLY A C 1
ATOM 553 O O . GLY A 1 70 ? 14.365 5.143 -8.761 1.00 92.25 70 GLY A O 1
ATOM 554 N N . ALA A 1 71 ? 13.365 6.950 -9.646 1.00 94.75 71 ALA A N 1
ATOM 555 C CA . ALA A 1 71 ? 13.510 7.789 -8.463 1.00 94.75 71 ALA A CA 1
ATOM 556 C C . ALA A 1 71 ? 12.834 7.158 -7.237 1.00 94.75 71 ALA A C 1
ATOM 558 O O . ALA A 1 71 ? 11.685 6.719 -7.290 1.00 94.75 71 ALA A O 1
ATOM 559 N N . GLY A 1 72 ? 13.554 7.115 -6.118 1.00 95.25 72 GLY A N 1
ATOM 560 C CA . GLY A 1 72 ? 13.032 6.614 -4.855 1.00 95.25 72 GLY A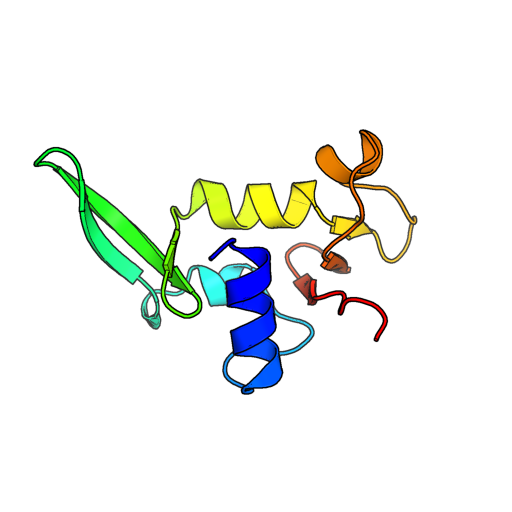 CA 1
ATOM 561 C C . GLY A 1 72 ? 12.149 7.637 -4.142 1.00 95.25 72 GLY A C 1
ATOM 562 O O . GLY A 1 72 ? 12.411 8.840 -4.158 1.00 95.25 72 GLY A O 1
ATOM 563 N N . GLY A 1 73 ? 11.126 7.151 -3.443 1.00 96.31 73 GLY A N 1
ATOM 564 C CA . GLY A 1 73 ? 10.506 7.897 -2.354 1.00 96.31 73 GLY A CA 1
ATOM 565 C C . GLY A 1 73 ? 11.496 8.138 -1.213 1.00 96.31 73 GLY A C 1
ATOM 566 O O . GLY A 1 73 ? 12.568 7.537 -1.174 1.00 96.31 73 GLY A O 1
ATOM 567 N N . ASN A 1 74 ? 11.134 8.987 -0.247 1.00 97.25 74 ASN A N 1
ATOM 568 C CA . ASN A 1 74 ? 12.057 9.441 0.800 1.00 97.25 74 ASN A CA 1
ATOM 569 C C . ASN A 1 74 ? 12.814 8.298 1.508 1.00 97.25 74 ASN A C 1
ATOM 571 O O . ASN A 1 74 ? 14.020 8.382 1.704 1.00 97.25 74 ASN A O 1
ATOM 575 N N . SER A 1 75 ? 12.146 7.197 1.872 1.00 96.06 75 SER A N 1
ATOM 576 C CA . SER A 1 75 ? 12.843 6.072 2.511 1.00 96.06 75 SER A CA 1
ATOM 577 C C . SER A 1 75 ? 13.766 5.329 1.548 1.00 96.06 75 SER A C 1
ATOM 579 O O . SER A 1 75 ? 14.836 4.901 1.967 1.00 96.06 75 SER A O 1
ATOM 581 N N . VAL A 1 76 ? 13.361 5.161 0.288 1.00 96.81 76 VAL A N 1
ATOM 582 C CA . VAL A 1 76 ? 14.168 4.473 -0.733 1.00 96.81 76 VAL A CA 1
AT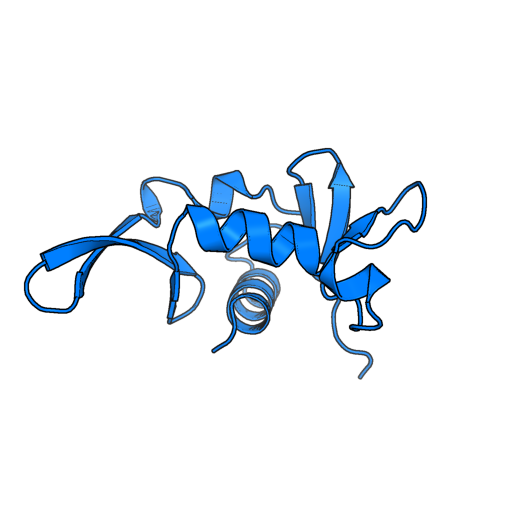OM 583 C C . VAL A 1 76 ? 15.412 5.284 -1.082 1.00 96.81 76 VAL A C 1
ATOM 585 O O . VAL A 1 76 ? 16.510 4.738 -1.102 1.00 96.81 76 VAL A O 1
ATOM 588 N N . SER A 1 77 ? 15.265 6.597 -1.250 1.00 96.38 77 SER A N 1
ATOM 589 C CA . SER A 1 77 ? 16.385 7.521 -1.466 1.00 96.38 77 SER A CA 1
ATOM 590 C C . SER A 1 77 ? 17.362 7.552 -0.286 1.00 96.38 77 SER A C 1
ATOM 592 O O . SER A 1 77 ? 18.548 7.787 -0.485 1.00 96.38 77 SER A O 1
ATOM 594 N N . ASN A 1 78 ? 16.892 7.228 0.923 1.00 96.88 78 ASN A N 1
ATOM 595 C CA . ASN A 1 78 ? 17.718 7.057 2.122 1.00 96.88 78 ASN A CA 1
ATOM 596 C C . ASN A 1 78 ? 18.220 5.609 2.327 1.00 96.88 78 ASN A C 1
ATOM 598 O O . ASN A 1 78 ? 18.584 5.230 3.438 1.00 96.88 78 ASN A O 1
ATOM 602 N N . GLY A 1 79 ? 18.221 4.776 1.281 1.00 94.94 79 GLY A N 1
ATOM 603 C CA . GLY A 1 79 ? 18.830 3.442 1.293 1.00 94.94 79 GLY A CA 1
ATOM 604 C C . GLY A 1 79 ? 17.906 2.289 1.697 1.00 94.94 79 GLY A C 1
ATOM 605 O O . GLY A 1 79 ? 18.353 1.143 1.751 1.00 94.94 79 GLY A O 1
ATOM 606 N N . ALA A 1 80 ? 16.617 2.530 1.962 1.00 95.69 80 ALA A N 1
ATOM 607 C CA . ALA A 1 80 ? 15.679 1.429 2.175 1.00 95.69 80 ALA A CA 1
ATOM 608 C C . ALA A 1 80 ? 15.375 0.698 0.857 1.00 95.69 80 ALA A C 1
ATOM 610 O O . ALA A 1 80 ? 15.223 1.311 -0.198 1.00 95.69 80 ALA A O 1
ATOM 611 N N . LYS A 1 81 ? 15.173 -0.621 0.921 1.00 94.88 81 LYS A N 1
ATOM 612 C CA . LYS A 1 81 ? 14.676 -1.382 -0.231 1.00 94.88 81 LYS A CA 1
ATOM 613 C C . LYS A 1 81 ? 13.272 -0.903 -0.622 1.00 94.88 81 LYS A C 1
ATOM 615 O O . LYS A 1 81 ? 12.407 -0.740 0.244 1.00 94.88 81 LYS A O 1
ATOM 620 N N . ALA A 1 82 ? 13.043 -0.716 -1.921 1.00 96.62 82 ALA A N 1
ATOM 621 C CA . ALA A 1 82 ? 11.718 -0.412 -2.448 1.00 96.62 82 ALA A CA 1
ATOM 622 C C . ALA A 1 82 ? 10.756 -1.585 -2.203 1.00 96.62 82 ALA A C 1
ATOM 624 O O . ALA A 1 82 ? 11.072 -2.741 -2.483 1.00 96.62 82 ALA A O 1
ATOM 625 N N . GLN A 1 83 ? 9.578 -1.265 -1.677 1.00 97.50 83 GLN A N 1
ATOM 626 C CA . G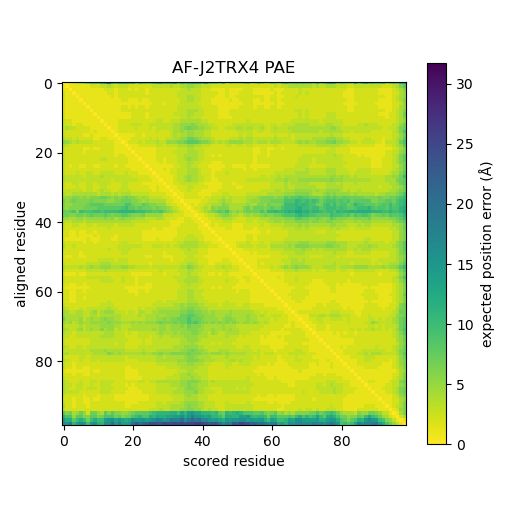LN A 1 83 ? 8.484 -2.205 -1.417 1.00 97.50 83 GLN A CA 1
ATOM 627 C C . GLN A 1 83 ? 7.355 -2.073 -2.444 1.00 97.50 83 GLN A C 1
ATOM 629 O O . GLN A 1 83 ? 6.538 -2.979 -2.594 1.00 97.50 83 GLN A O 1
ATOM 634 N N . TYR A 1 84 ? 7.318 -0.951 -3.162 1.00 97.94 84 TYR A N 1
ATOM 635 C CA . TYR A 1 84 ? 6.309 -0.656 -4.170 1.00 97.94 84 TYR A CA 1
ATOM 636 C C . TYR A 1 84 ? 6.959 -0.079 -5.424 1.00 97.94 84 TYR A C 1
ATOM 638 O O . TYR A 1 84 ? 8.009 0.562 -5.365 1.00 97.94 84 TYR A O 1
ATOM 646 N N . LEU A 1 85 ? 6.292 -0.260 -6.555 1.00 98.00 85 LEU A N 1
ATOM 647 C CA . LEU A 1 85 ? 6.595 0.408 -7.812 1.00 98.00 85 LEU A CA 1
ATOM 648 C C . LEU A 1 85 ? 5.450 1.367 -8.129 1.00 98.00 85 LEU A C 1
ATOM 650 O O . LEU A 1 85 ? 4.309 0.932 -8.280 1.00 98.00 85 LEU A O 1
ATOM 654 N N . ARG A 1 86 ? 5.732 2.665 -8.235 1.00 98.06 86 ARG A N 1
ATOM 655 C CA . ARG A 1 86 ? 4.745 3.648 -8.691 1.00 98.06 86 ARG A CA 1
ATOM 656 C C . ARG A 1 86 ? 4.614 3.536 -10.206 1.00 98.06 86 ARG A C 1
ATOM 658 O O . ARG A 1 86 ? 5.568 3.815 -10.926 1.00 98.06 86 ARG A O 1
ATOM 665 N N . VAL A 1 87 ? 3.439 3.135 -10.681 1.00 97.56 87 VAL A N 1
ATOM 666 C CA . VAL A 1 87 ? 3.168 2.967 -12.123 1.00 97.56 87 VAL A CA 1
ATOM 667 C C . VAL A 1 87 ? 2.513 4.210 -12.728 1.00 97.56 87 VAL A C 1
ATOM 669 O O . VAL A 1 87 ? 2.757 4.549 -13.884 1.00 97.56 87 VAL A O 1
ATOM 672 N N . ALA A 1 88 ? 1.728 4.925 -11.921 1.00 96.69 88 ALA A N 1
ATOM 673 C CA . ALA A 1 88 ? 1.104 6.200 -12.251 1.00 96.69 88 ALA A CA 1
ATOM 674 C C . ALA A 1 88 ? 0.871 7.010 -10.957 1.00 96.69 88 ALA A C 1
ATOM 676 O O . ALA A 1 88 ? 1.062 6.489 -9.852 1.00 96.69 88 ALA A O 1
ATOM 677 N N . PRO A 1 89 ? 0.494 8.299 -11.026 1.00 94.94 89 PRO A N 1
ATOM 678 C CA . PRO A 1 89 ? 0.105 9.049 -9.835 1.00 94.94 89 PRO A CA 1
ATOM 679 C C . PRO A 1 89 ? -1.011 8.343 -9.052 1.00 94.94 89 PRO A C 1
ATOM 681 O O . PRO A 1 89 ? -2.078 8.097 -9.592 1.00 94.94 89 PRO A O 1
ATOM 684 N N . GLY A 1 90 ? -0.748 8.000 -7.785 1.00 95.38 90 GLY A N 1
ATOM 685 C CA . GLY A 1 90 ? -1.716 7.307 -6.927 1.00 95.38 90 GLY A CA 1
ATOM 686 C C . GLY A 1 90 ? -1.874 5.804 -7.188 1.00 95.38 90 GLY A C 1
ATOM 687 O O . GLY A 1 90 ? -2.626 5.163 -6.459 1.00 95.38 90 GLY A O 1
ATOM 688 N N . VAL A 1 91 ? -1.151 5.235 -8.159 1.00 97.94 91 VAL A N 1
ATOM 689 C CA . VAL A 1 91 ? -1.267 3.825 -8.557 1.00 97.94 91 VAL A CA 1
ATOM 690 C C . VAL A 1 91 ? 0.059 3.105 -8.334 1.00 97.94 91 VAL A C 1
ATOM 692 O O . VAL A 1 91 ? 1.110 3.541 -8.822 1.00 97.94 91 VAL A O 1
ATOM 695 N N . TYR A 1 92 ? 0.011 1.990 -7.609 1.00 98.25 92 TYR A N 1
ATOM 696 C CA . TYR A 1 92 ? 1.196 1.261 -7.171 1.00 98.25 92 TYR A CA 1
ATOM 697 C C . TYR A 1 92 ? 1.061 -0.239 -7.419 1.00 98.25 92 TYR A C 1
ATOM 699 O O . TYR A 1 92 ? -0.010 -0.825 -7.308 1.00 98.25 92 TYR A O 1
ATOM 707 N N . LYS A 1 93 ? 2.188 -0.872 -7.731 1.00 97.50 93 LYS A N 1
ATOM 708 C CA . LYS A 1 93 ? 2.354 -2.324 -7.749 1.00 97.50 93 LYS A CA 1
ATOM 709 C C . LYS A 1 93 ? 3.151 -2.727 -6.512 1.00 97.50 93 LYS A C 1
ATOM 711 O O . LYS A 1 93 ? 4.169 -2.096 -6.221 1.00 97.50 93 LYS A O 1
ATOM 716 N N . VAL A 1 94 ? 2.727 -3.762 -5.790 1.00 96.44 94 VAL A N 1
ATOM 717 C CA . VAL A 1 94 ? 3.537 -4.309 -4.688 1.00 96.44 94 VAL A CA 1
ATOM 718 C C . VAL A 1 94 ? 4.735 -5.072 -5.264 1.00 96.44 94 VAL A C 1
ATOM 720 O O . VAL A 1 94 ? 4.589 -5.833 -6.223 1.00 96.44 94 VAL A O 1
ATOM 723 N N . LEU A 1 95 ? 5.929 -4.840 -4.718 1.00 95.31 95 LEU A N 1
ATOM 724 C CA . LEU A 1 95 ? 7.129 -5.589 -5.081 1.00 95.31 95 LEU A CA 1
ATOM 725 C C . LEU A 1 95 ? 7.239 -6.796 -4.158 1.00 95.31 95 LEU A C 1
ATOM 727 O O . LEU A 1 95 ? 7.391 -6.650 -2.942 1.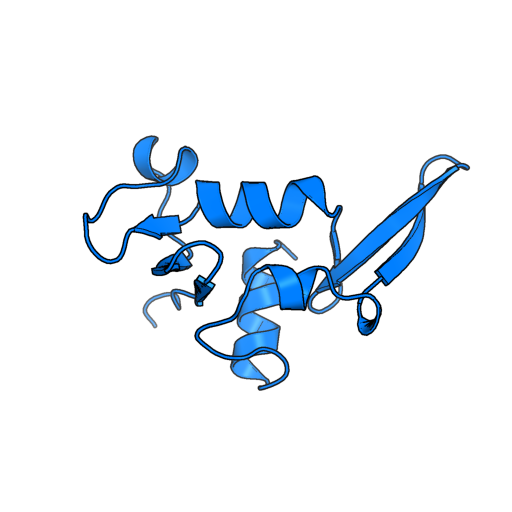00 95.31 95 LEU A O 1
ATOM 731 N N . GLU A 1 96 ? 7.138 -7.991 -4.730 1.00 85.62 96 GLU A N 1
ATOM 732 C CA . GLU A 1 96 ? 7.326 -9.217 -3.967 1.00 85.62 96 GLU A CA 1
ATOM 733 C C . GLU A 1 96 ? 8.804 -9.383 -3.579 1.00 85.62 96 GLU A C 1
ATOM 735 O O . GLU A 1 96 ? 9.697 -9.004 -4.348 1.00 85.62 96 GLU A O 1
ATOM 740 N N . PRO A 1 97 ? 9.101 -9.927 -2.386 1.00 77.75 97 PRO A N 1
ATOM 741 C CA . PRO A 1 97 ? 10.462 -10.326 -2.071 1.00 77.75 97 PRO A CA 1
ATOM 742 C C . PRO A 1 97 ? 10.901 -11.422 -3.053 1.00 77.75 97 PRO A C 1
ATOM 744 O O . PRO A 1 97 ? 10.100 -12.289 -3.399 1.00 77.75 97 PRO A O 1
ATOM 747 N N . ALA A 1 98 ? 12.163 -11.384 -3.490 1.00 62.38 98 ALA A N 1
ATOM 748 C CA . ALA A 1 98 ? 12.756 -12.507 -4.210 1.00 62.38 98 ALA A CA 1
ATOM 749 C C . ALA A 1 98 ? 12.660 -13.761 -3.324 1.00 62.38 98 ALA A C 1
ATOM 751 O O . ALA A 1 98 ? 12.952 -13.666 -2.127 1.00 62.38 98 ALA A O 1
ATOM 752 N N . GLN A 1 99 ? 12.177 -14.863 -3.903 1.00 45.50 99 GLN A N 1
ATOM 753 C CA . GLN A 1 99 ? 12.100 -16.173 -3.250 1.00 45.50 99 GLN A CA 1
ATOM 754 C C . GLN A 1 99 ? 13.489 -16.763 -3.024 1.00 45.50 99 GLN A C 1
ATOM 756 O O . GLN A 1 99 ? 14.373 -16.520 -3.877 1.00 45.50 99 GLN A O 1
#

Secondary structure (DSSP, 8-state):
--HHHHHHHHHHTTSS-SSEEHHHHTSGGGEEEEEETTEEEEEEEETTEEE-HHHHHHHHHHTEEETTT-PBPHHHHTTPPP-EEEEETTEEEE-PPP-